Protein AF-A0A1M3CK56-F1 (afdb_monomer_lite)

Str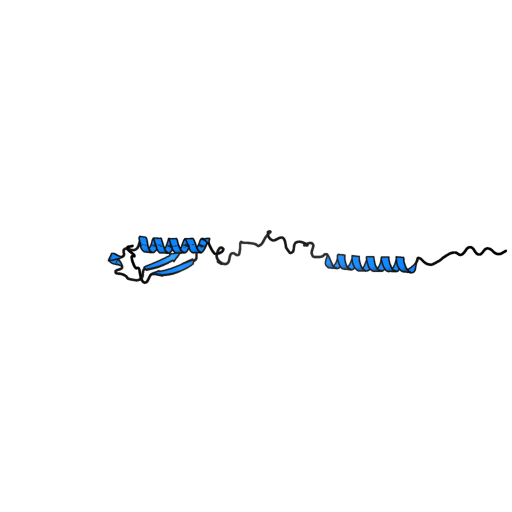ucture (mmCIF, N/CA/C/O backbone):
data_AF-A0A1M3CK56-F1
#
_entry.id   AF-A0A1M3CK56-F1
#
loop_
_atom_site.group_PDB
_atom_site.id
_atom_site.type_symbol
_atom_site.label_atom_id
_atom_site.label_alt_id
_atom_site.label_comp_id
_atom_site.label_asym_id
_atom_site.label_entity_id
_atom_site.label_seq_id
_atom_site.pdbx_PDB_ins_code
_atom_site.Cartn_x
_atom_site.Cartn_y
_atom_site.Cartn_z
_atom_site.occupancy
_atom_site.B_iso_or_equiv
_atom_site.auth_seq_id
_atom_site.auth_comp_id
_atom_site.auth_asym_id
_atom_site.auth_atom_id
_atom_site.pdbx_PDB_model_num
ATOM 1 N N . MET A 1 1 ? 94.598 -7.449 -53.422 1.00 44.00 1 MET A N 1
ATOM 2 C CA . MET A 1 1 ? 93.684 -6.911 -52.393 1.00 44.00 1 MET A CA 1
ATOM 3 C C . MET A 1 1 ? 92.294 -6.879 -53.009 1.00 44.00 1 MET A C 1
ATOM 5 O O . MET A 1 1 ? 92.120 -6.200 -54.009 1.00 44.00 1 MET A O 1
ATOM 9 N N . LYS A 1 2 ? 91.368 -7.723 -52.543 1.00 45.56 2 LYS A N 1
ATOM 10 C CA . LYS A 1 2 ? 89.986 -7.785 -53.042 1.00 45.56 2 LYS A CA 1
ATOM 11 C C . LYS A 1 2 ? 89.077 -7.343 -51.905 1.00 45.56 2 LYS A C 1
ATOM 13 O O . LYS A 1 2 ? 88.947 -8.072 -50.928 1.00 45.56 2 LYS A O 1
ATOM 18 N N . ASP A 1 3 ? 88.510 -6.153 -52.043 1.00 52.59 3 ASP A N 1
ATOM 19 C CA . ASP A 1 3 ? 87.500 -5.631 -51.133 1.00 52.59 3 ASP A CA 1
ATOM 20 C C . ASP A 1 3 ? 86.135 -6.188 -51.544 1.00 52.59 3 ASP A C 1
ATOM 22 O O . ASP A 1 3 ? 85.638 -5.930 -52.641 1.00 52.59 3 ASP A O 1
ATOM 26 N N . ILE A 1 4 ? 85.558 -7.015 -50.677 1.00 55.12 4 ILE A N 1
ATOM 27 C CA . ILE A 1 4 ? 84.178 -7.487 -50.777 1.00 55.12 4 ILE A CA 1
ATOM 28 C C . ILE A 1 4 ? 83.376 -6.623 -49.806 1.00 55.12 4 ILE A C 1
ATOM 30 O O . ILE A 1 4 ? 83.212 -6.963 -48.634 1.00 55.12 4 ILE A O 1
ATOM 34 N N . ALA A 1 5 ? 82.872 -5.490 -50.292 1.00 58.09 5 ALA A N 1
ATOM 35 C CA . ALA A 1 5 ? 81.854 -4.735 -49.576 1.00 58.09 5 ALA A CA 1
ATOM 36 C C . ALA A 1 5 ? 80.521 -5.492 -49.695 1.00 58.09 5 ALA A C 1
ATOM 38 O O . ALA A 1 5 ? 79.894 -5.582 -50.749 1.00 58.09 5 ALA A O 1
ATOM 39 N N . LYS A 1 6 ? 80.142 -6.119 -48.585 1.00 56.38 6 LYS A N 1
ATOM 40 C CA . LYS A 1 6 ? 79.005 -7.022 -48.421 1.00 56.38 6 LYS A CA 1
ATOM 41 C C . LYS A 1 6 ? 77.671 -6.274 -48.525 1.00 56.38 6 LYS A C 1
ATOM 43 O O . LYS A 1 6 ? 77.319 -5.522 -47.621 1.00 56.38 6 LYS A O 1
ATOM 48 N N . THR A 1 7 ? 76.871 -6.536 -49.557 1.00 59.19 7 THR A N 1
ATOM 49 C CA . THR A 1 7 ? 75.443 -6.176 -49.541 1.00 59.19 7 THR A CA 1
ATOM 50 C C . THR A 1 7 ? 74.712 -7.118 -48.582 1.00 59.19 7 THR A C 1
ATOM 52 O O . THR A 1 7 ? 74.635 -8.317 -48.846 1.00 59.19 7 THR A O 1
ATOM 55 N N . ARG A 1 8 ? 74.210 -6.609 -47.449 1.00 59.91 8 ARG A N 1
ATOM 56 C CA . ARG A 1 8 ? 73.349 -7.356 -46.508 1.00 59.91 8 ARG A CA 1
ATOM 57 C C . ARG A 1 8 ? 71.921 -7.460 -47.065 1.00 59.91 8 ARG A C 1
ATOM 59 O O . ARG A 1 8 ? 71.305 -6.410 -47.241 1.00 59.91 8 ARG A O 1
ATOM 66 N N . PRO A 1 9 ? 71.346 -8.661 -47.258 1.00 58.12 9 PRO A N 1
ATOM 67 C CA . PRO A 1 9 ? 69.949 -8.805 -47.643 1.00 58.12 9 PRO A CA 1
ATOM 68 C C . PRO A 1 9 ? 69.114 -9.416 -46.505 1.00 58.12 9 PRO A C 1
ATOM 70 O O . PRO A 1 9 ? 68.522 -10.463 -46.689 1.00 58.12 9 PRO A O 1
ATOM 73 N N . GLU A 1 10 ? 69.037 -8.795 -45.323 1.00 59.75 10 GLU A N 1
ATOM 74 C CA . GLU A 1 10 ? 68.383 -9.439 -44.162 1.00 59.75 10 GLU A CA 1
ATOM 75 C C . GLU A 1 10 ? 67.437 -8.491 -43.401 1.00 59.75 10 GLU A C 1
ATOM 77 O O . GLU A 1 10 ? 67.574 -8.283 -42.201 1.00 59.75 10 GLU A O 1
ATOM 82 N N . THR A 1 11 ? 66.477 -7.866 -44.085 1.00 55.56 11 THR A N 1
ATOM 83 C CA . THR A 1 11 ? 65.394 -7.091 -43.422 1.00 55.56 11 THR A CA 1
ATOM 84 C C . THR A 1 11 ? 64.016 -7.280 -44.060 1.00 55.56 11 THR A C 1
ATOM 86 O O . THR A 1 11 ? 63.065 -6.578 -43.734 1.00 55.56 11 THR A O 1
ATOM 89 N N . LYS A 1 12 ? 63.871 -8.236 -44.981 1.00 56.72 12 LYS A N 1
ATOM 90 C CA . LYS A 1 12 ? 62.635 -8.420 -45.757 1.00 56.72 12 LYS A CA 1
ATOM 91 C C . LYS A 1 12 ? 61.579 -9.381 -45.167 1.00 56.72 12 LYS A C 1
ATOM 93 O O . LYS A 1 12 ? 60.404 -9.172 -45.481 1.00 56.72 12 LYS A O 1
ATOM 98 N N . PRO A 1 13 ? 61.894 -10.397 -44.329 1.00 58.25 13 PRO A N 1
ATOM 99 C CA . PRO A 1 13 ? 60.868 -11.361 -43.916 1.00 58.25 13 PRO A CA 1
ATOM 100 C C . PRO A 1 13 ? 60.042 -10.907 -42.703 1.00 58.25 13 PRO A C 1
ATOM 102 O O . PRO A 1 13 ? 58.910 -11.348 -42.532 1.00 58.25 13 PRO A O 1
ATOM 105 N N . ASN A 1 14 ? 60.575 -10.030 -41.850 1.00 60.09 14 ASN A N 1
ATOM 106 C CA . ASN A 1 14 ? 59.873 -9.533 -40.664 1.00 60.09 14 ASN A CA 1
ATOM 107 C C . ASN A 1 14 ? 58.878 -8.417 -41.007 1.00 60.09 14 ASN A C 1
ATOM 109 O O . ASN A 1 14 ? 57.782 -8.407 -40.462 1.00 60.09 14 ASN A O 1
ATOM 113 N N . TRP A 1 15 ? 59.206 -7.528 -41.947 1.00 63.16 15 TRP A N 1
ATOM 114 C CA . TRP A 1 15 ? 58.303 -6.445 -42.349 1.00 63.16 15 TRP A CA 1
ATOM 115 C C . TRP A 1 15 ? 57.045 -6.959 -43.056 1.00 63.16 15 TRP A C 1
ATOM 117 O O . TRP A 1 15 ? 55.939 -6.531 -42.742 1.00 63.16 15 TRP A O 1
ATOM 127 N N . THR A 1 16 ? 57.204 -7.938 -43.948 1.00 66.94 16 THR A N 1
ATOM 128 C CA . THR A 1 16 ? 56.091 -8.585 -44.661 1.00 66.94 16 THR A CA 1
ATOM 129 C C . THR A 1 16 ? 55.198 -9.397 -43.721 1.00 66.94 16 THR A C 1
ATOM 131 O O . THR A 1 16 ? 53.976 -9.331 -43.834 1.00 66.94 16 THR A O 1
ATOM 134 N N . ARG A 1 17 ? 55.781 -10.094 -42.736 1.00 68.94 17 ARG A N 1
ATOM 135 C CA . ARG A 1 17 ? 55.029 -10.783 -41.673 1.00 68.94 17 ARG A CA 1
ATOM 136 C C . ARG A 1 17 ? 54.276 -9.815 -40.762 1.00 68.94 17 ARG A C 1
ATOM 138 O O . ARG A 1 17 ? 53.114 -10.064 -40.460 1.00 68.94 17 ARG A O 1
ATOM 145 N N . SER A 1 18 ? 54.895 -8.704 -40.368 1.00 70.62 18 SER A N 1
ATOM 146 C CA . SER A 1 18 ? 54.231 -7.673 -39.563 1.00 70.62 18 SER A CA 1
ATOM 147 C C . SER A 1 18 ? 53.077 -7.014 -40.320 1.00 70.62 18 SER A C 1
ATOM 149 O O . SER A 1 18 ? 52.008 -6.829 -39.748 1.00 70.62 18 SER A O 1
ATOM 151 N N . LEU A 1 19 ? 53.249 -6.723 -41.613 1.00 75.50 19 LEU A N 1
ATOM 152 C CA . LEU A 1 19 ? 52.177 -6.198 -42.467 1.00 75.50 19 LEU A CA 1
ATOM 153 C C . LEU A 1 19 ? 51.012 -7.185 -42.605 1.00 75.50 19 LEU A C 1
ATOM 155 O O . LEU A 1 19 ? 49.857 -6.777 -42.514 1.00 75.50 19 LEU A O 1
ATOM 159 N N . ALA A 1 20 ? 51.303 -8.478 -42.762 1.00 76.06 20 ALA A N 1
ATOM 160 C CA . ALA A 1 20 ? 50.276 -9.514 -42.821 1.00 76.06 20 ALA A CA 1
ATOM 161 C C . ALA A 1 20 ? 49.496 -9.631 -41.499 1.00 76.06 20 ALA A C 1
ATOM 163 O O . ALA A 1 20 ? 48.270 -9.710 -41.518 1.00 76.06 20 ALA A O 1
ATOM 164 N N . LEU A 1 21 ? 50.181 -9.578 -40.351 1.00 78.75 21 LEU A N 1
ATOM 165 C CA . LEU A 1 21 ? 49.529 -9.600 -39.037 1.00 78.75 21 LEU A CA 1
ATOM 166 C C . LEU A 1 21 ? 48.642 -8.369 -38.816 1.00 78.75 21 LEU A C 1
ATOM 168 O O . LEU A 1 21 ? 47.510 -8.510 -38.361 1.00 78.75 21 LEU A O 1
ATOM 172 N N . VAL A 1 22 ? 49.112 -7.175 -39.189 1.00 79.75 22 VAL A N 1
ATOM 173 C CA . VAL A 1 22 ? 48.311 -5.941 -39.106 1.00 79.75 22 VAL A CA 1
ATOM 174 C C . VAL A 1 22 ? 47.079 -6.023 -40.010 1.00 79.75 22 VAL A C 1
ATOM 176 O O . VAL A 1 22 ? 45.991 -5.6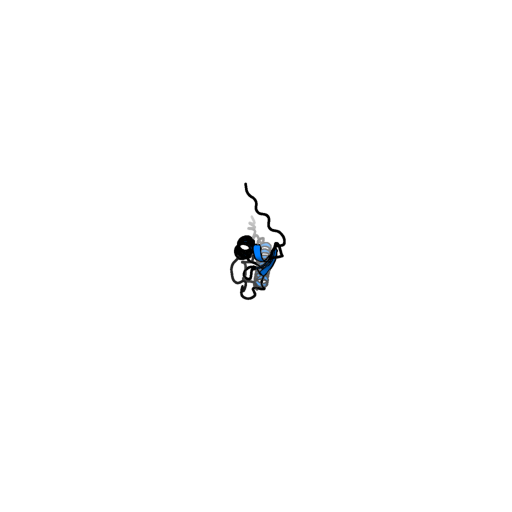41 -39.586 1.00 79.75 22 VAL A O 1
ATOM 179 N N . ALA A 1 23 ? 47.214 -6.569 -41.221 1.00 77.75 23 ALA A N 1
ATOM 180 C CA . ALA A 1 23 ? 46.092 -6.747 -42.139 1.00 77.75 23 ALA A CA 1
ATOM 181 C C . ALA A 1 23 ? 45.028 -7.716 -41.589 1.00 77.75 23 ALA A C 1
ATOM 183 O O . ALA A 1 23 ? 43.835 -7.425 -41.686 1.00 77.75 23 ALA A O 1
ATOM 184 N N . VAL A 1 24 ? 45.441 -8.827 -40.966 1.00 80.62 24 VAL A N 1
ATOM 185 C CA . VAL A 1 24 ? 44.532 -9.795 -40.319 1.00 80.62 24 VAL A CA 1
ATOM 186 C C . VAL A 1 24 ? 43.827 -9.178 -39.107 1.00 80.62 24 VAL A C 1
ATOM 188 O O . VAL A 1 24 ? 42.618 -9.328 -38.949 1.00 80.62 24 VAL A O 1
ATOM 191 N N . MET A 1 25 ? 44.552 -8.424 -38.277 1.00 75.25 25 MET A N 1
ATOM 192 C CA . MET A 1 25 ? 43.965 -7.748 -37.115 1.00 75.25 25 MET A CA 1
ATOM 193 C C . MET A 1 25 ? 42.959 -6.668 -37.537 1.00 75.25 25 MET A C 1
ATOM 195 O O . MET A 1 25 ? 41.867 -6.604 -36.980 1.00 75.25 25 MET A O 1
ATOM 199 N N . MET A 1 26 ? 43.271 -5.867 -38.564 1.00 69.44 26 MET A N 1
ATOM 200 C CA . MET A 1 26 ? 42.335 -4.862 -39.088 1.00 69.44 26 MET A CA 1
ATOM 201 C C . MET A 1 26 ? 41.086 -5.483 -39.711 1.00 69.44 26 MET A C 1
ATOM 203 O O . MET A 1 26 ? 39.990 -4.962 -39.520 1.00 69.44 26 MET A O 1
ATOM 207 N N . SER A 1 27 ? 41.216 -6.606 -40.419 1.00 66.06 27 SER A N 1
ATOM 208 C CA . SER A 1 27 ? 40.043 -7.308 -40.952 1.00 66.06 27 SER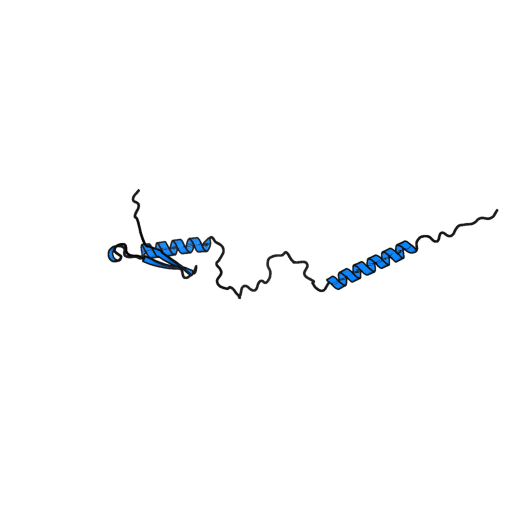 A CA 1
ATOM 209 C C . SER A 1 27 ? 39.175 -7.901 -39.834 1.00 66.06 27 SER A C 1
ATOM 211 O O . SER A 1 27 ? 37.953 -7.804 -39.916 1.00 66.06 27 SER A O 1
ATOM 213 N N . GLY A 1 28 ? 39.774 -8.389 -38.741 1.00 65.00 28 GLY A N 1
ATOM 214 C CA . GLY A 1 28 ? 39.044 -8.787 -37.530 1.00 65.00 28 GLY A CA 1
ATOM 215 C C . GLY A 1 28 ? 38.258 -7.639 -36.877 1.00 65.00 28 GLY A C 1
ATOM 216 O O . GLY A 1 28 ? 37.101 -7.825 -36.503 1.00 65.00 28 GLY A O 1
ATOM 217 N N . VAL A 1 29 ? 38.838 -6.435 -36.804 1.00 64.50 29 VAL A N 1
ATOM 218 C CA . VAL A 1 29 ? 38.153 -5.249 -36.252 1.00 64.50 29 VAL A CA 1
ATOM 219 C C . VAL A 1 29 ? 36.973 -4.827 -37.131 1.00 64.50 29 VAL A C 1
ATOM 221 O O . VAL A 1 29 ? 35.895 -4.563 -36.602 1.00 64.50 29 VAL A O 1
ATOM 224 N N . VAL A 1 30 ? 37.136 -4.828 -38.460 1.00 62.56 30 VAL A N 1
ATOM 225 C CA . VAL A 1 30 ? 36.079 -4.435 -39.413 1.00 62.56 30 VAL A CA 1
ATOM 226 C C . VAL A 1 30 ? 34.914 -5.435 -39.424 1.00 62.56 30 VAL A C 1
ATOM 228 O O . VAL A 1 30 ? 33.763 -5.016 -39.501 1.00 62.56 30 VAL A O 1
ATOM 231 N N . LEU A 1 31 ? 35.180 -6.737 -39.263 1.00 59.03 31 LEU A N 1
ATOM 232 C CA . LEU A 1 31 ? 34.135 -7.764 -39.121 1.00 59.03 31 LEU A CA 1
ATOM 233 C C . LEU A 1 31 ? 33.419 -7.714 -37.756 1.00 59.03 31 LEU A C 1
ATOM 235 O O . LEU A 1 31 ? 32.256 -8.099 -37.676 1.00 59.03 31 LEU A O 1
ATOM 239 N N . SER A 1 32 ? 34.061 -7.200 -36.698 1.00 57.88 32 SER A N 1
ATOM 240 C CA . SER A 1 32 ? 33.402 -6.943 -35.401 1.00 57.88 32 SER A CA 1
ATOM 241 C C . SER A 1 32 ? 32.665 -5.591 -35.338 1.00 57.88 32 SER A C 1
ATOM 243 O O . SER A 1 32 ? 32.026 -5.268 -34.340 1.00 57.88 32 SER A O 1
ATOM 245 N N . GLY A 1 33 ? 32.728 -4.799 -36.415 1.00 53.97 33 GLY A N 1
ATOM 246 C CA . GLY A 1 33 ? 32.266 -3.411 -36.473 1.00 53.97 33 GLY A CA 1
ATOM 247 C C . GLY A 1 33 ? 30.765 -3.188 -36.687 1.00 53.97 33 GLY A C 1
ATOM 248 O O . GLY A 1 33 ? 30.347 -2.038 -36.771 1.00 53.97 33 GLY A O 1
ATOM 249 N N . CYS A 1 34 ? 29.925 -4.227 -36.754 1.00 58.00 34 CYS A N 1
ATOM 250 C CA . CYS A 1 34 ? 28.470 -4.045 -36.896 1.00 58.00 34 CYS A CA 1
ATOM 251 C C . CYS A 1 34 ? 27.744 -3.691 -35.586 1.00 58.00 34 CYS A C 1
ATOM 253 O O . CYS A 1 34 ? 26.521 -3.580 -35.584 1.00 58.00 34 CYS A O 1
ATOM 255 N N . MET A 1 35 ? 28.471 -3.470 -34.487 1.00 56.97 35 MET A N 1
ATOM 256 C CA . MET A 1 35 ? 27.928 -2.852 -33.277 1.00 56.97 35 MET A CA 1
ATOM 257 C C . MET A 1 35 ? 28.778 -1.636 -32.898 1.00 56.97 35 MET A C 1
ATOM 259 O O . MET A 1 35 ? 29.627 -1.691 -32.013 1.00 56.97 35 MET A O 1
ATOM 263 N N . SER A 1 36 ? 28.551 -0.506 -33.575 1.00 54.09 36 SER A N 1
ATOM 264 C CA .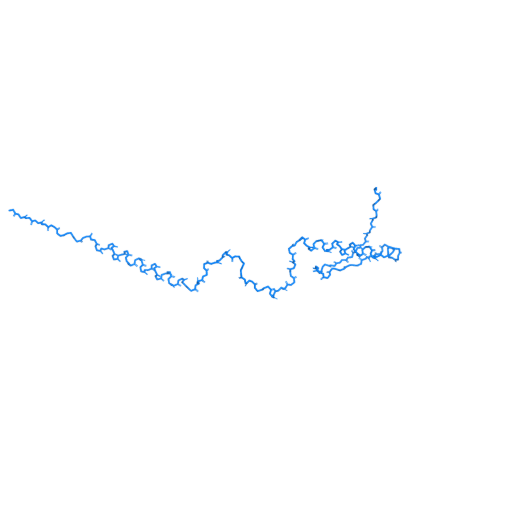 SER A 1 36 ? 28.864 0.805 -32.998 1.00 54.09 36 SER A CA 1
ATOM 265 C C . SER A 1 36 ? 27.969 1.004 -31.775 1.00 54.09 36 SER A C 1
ATOM 267 O O . SER A 1 36 ? 26.845 1.479 -31.873 1.00 54.09 36 SER A O 1
ATOM 269 N N . GLY A 1 37 ? 28.470 0.547 -30.634 1.00 53.75 37 GLY A N 1
ATOM 270 C CA . GLY A 1 37 ? 27.787 0.558 -29.350 1.00 53.75 37 GLY A CA 1
ATOM 271 C C . GLY A 1 37 ? 28.756 0.159 -28.247 1.00 53.75 37 GLY A C 1
ATOM 272 O O . GLY A 1 37 ? 28.471 -0.739 -27.462 1.00 53.75 37 GLY A O 1
ATOM 273 N N . LEU A 1 38 ? 29.928 0.802 -28.199 1.00 53.53 38 LEU A N 1
ATOM 274 C CA . LEU A 1 38 ? 30.778 0.796 -27.007 1.00 53.53 38 LEU A CA 1
ATOM 275 C C . LEU A 1 38 ? 30.125 1.695 -25.945 1.00 53.53 38 LEU A C 1
ATOM 277 O O . LEU A 1 38 ? 30.662 2.730 -25.573 1.00 53.53 38 LEU A O 1
ATOM 281 N N . ASP A 1 39 ? 28.924 1.314 -25.523 1.00 56.38 39 ASP A N 1
ATOM 282 C CA . ASP A 1 39 ? 28.217 1.917 -24.402 1.00 56.38 39 ASP A CA 1
ATOM 283 C C . ASP A 1 39 ? 27.357 0.874 -23.676 1.00 56.38 39 ASP A C 1
ATOM 285 O O . ASP A 1 39 ? 26.193 1.076 -23.349 1.00 56.38 39 ASP A O 1
ATOM 289 N N . LEU A 1 40 ? 27.935 -0.307 -23.444 1.00 56.69 40 LEU A N 1
ATOM 290 C CA . LEU A 1 40 ? 27.258 -1.405 -22.745 1.00 56.69 40 LEU A CA 1
ATOM 291 C C . LEU A 1 40 ? 27.154 -1.194 -21.223 1.00 56.69 40 LEU A C 1
ATOM 293 O O . LEU A 1 40 ? 26.686 -2.092 -20.529 1.00 56.69 40 LEU A O 1
ATOM 297 N N . PHE A 1 41 ? 27.567 -0.031 -20.700 1.00 56.03 41 PHE A N 1
ATOM 298 C CA . PHE A 1 41 ? 27.444 0.292 -19.275 1.00 56.03 41 PHE A CA 1
ATOM 299 C C . PHE A 1 41 ? 27.070 1.747 -18.941 1.00 56.03 41 PHE A C 1
ATOM 301 O O . PHE A 1 41 ? 26.864 2.017 -17.753 1.00 56.03 41 PHE A O 1
ATOM 308 N N . SER A 1 42 ? 26.859 2.665 -19.898 1.00 49.66 42 SER A N 1
ATOM 309 C CA . SER A 1 42 ? 26.077 3.876 -19.584 1.00 49.66 42 SER A CA 1
ATOM 310 C C . SER A 1 42 ? 24.596 3.533 -19.644 1.00 49.66 42 SER A C 1
ATOM 312 O O . SER A 1 42 ? 23.849 3.819 -20.574 1.00 49.66 42 SER A O 1
ATOM 314 N N . SER A 1 43 ? 24.181 2.851 -18.585 1.00 56.44 43 SER A N 1
ATOM 315 C CA . SER A 1 43 ? 23.032 3.254 -17.787 1.00 56.44 43 SER A CA 1
ATOM 316 C C . SER A 1 43 ? 22.501 4.635 -18.203 1.00 56.44 43 SER A C 1
ATOM 318 O O . SER A 1 43 ? 23.227 5.614 -18.058 1.00 56.44 43 SER A O 1
ATOM 320 N N . ASP A 1 44 ? 21.241 4.697 -18.646 1.00 58.50 44 ASP A N 1
ATOM 321 C CA . ASP A 1 44 ? 20.433 5.927 -18.776 1.00 58.50 44 ASP A CA 1
ATOM 322 C C . ASP A 1 44 ? 20.147 6.502 -20.178 1.00 58.50 44 ASP A C 1
ATOM 324 O O . ASP A 1 44 ? 20.041 7.712 -20.340 1.00 58.50 44 ASP A O 1
ATOM 328 N N . SER A 1 45 ? 19.861 5.694 -21.205 1.00 61.09 45 SER A N 1
ATOM 329 C CA . SER A 1 45 ? 18.985 6.233 -22.260 1.00 61.09 45 SER A CA 1
ATOM 330 C C . SER A 1 45 ? 18.130 5.183 -22.958 1.00 61.09 45 SER A C 1
ATOM 332 O O . SER A 1 45 ? 18.609 4.261 -23.602 1.00 61.09 45 SER A O 1
ATOM 334 N N . ASN A 1 46 ? 16.817 5.387 -22.862 1.00 59.53 46 ASN A N 1
ATOM 335 C CA . ASN A 1 46 ? 15.797 4.747 -23.691 1.00 59.53 46 ASN A CA 1
ATOM 336 C C . ASN A 1 46 ? 15.424 3.287 -23.374 1.00 59.53 46 ASN A C 1
ATOM 338 O O . ASN A 1 46 ? 15.166 2.481 -24.262 1.00 59.53 46 ASN A O 1
ATOM 342 N N . VAL A 1 47 ? 15.270 2.963 -22.087 1.00 61.75 47 VAL A N 1
ATOM 343 C CA . VAL A 1 47 ? 14.257 1.960 -21.731 1.00 61.75 47 VAL A CA 1
ATOM 344 C C . VAL A 1 47 ? 12.898 2.628 -21.924 1.00 61.75 47 VAL A C 1
ATOM 346 O O . VAL A 1 47 ? 12.592 3.607 -21.238 1.00 61.75 47 VAL A O 1
ATOM 349 N N . ASP A 1 48 ? 12.110 2.130 -22.872 1.00 51.34 48 ASP A N 1
ATOM 350 C CA . ASP A 1 48 ? 10.752 2.593 -23.133 1.00 51.34 48 ASP A CA 1
ATOM 351 C C . ASP A 1 48 ? 9.883 2.311 -21.891 1.00 51.34 48 ASP A C 1
ATOM 353 O O . ASP A 1 48 ? 9.435 1.194 -21.634 1.00 51.34 48 ASP A O 1
ATOM 357 N N . LYS A 1 49 ? 9.705 3.330 -21.041 1.00 58.69 49 LYS A N 1
ATOM 358 C CA . LYS A 1 49 ? 8.951 3.249 -19.771 1.00 58.69 49 LYS A CA 1
ATOM 359 C C . LYS A 1 49 ? 7.434 3.167 -19.994 1.00 58.69 49 LYS A C 1
ATOM 361 O O . LYS A 1 49 ? 6.671 3.239 -19.031 1.00 58.69 49 LYS A O 1
ATOM 366 N N . THR A 1 50 ? 6.985 3.069 -21.243 1.00 58.06 50 THR A N 1
ATOM 367 C CA . THR A 1 50 ? 5.569 3.026 -21.622 1.00 58.06 50 THR A CA 1
ATOM 368 C C . THR A 1 50 ? 4.936 1.658 -21.371 1.00 58.06 50 THR A C 1
ATOM 370 O O . THR A 1 50 ? 3.738 1.593 -21.103 1.00 58.06 50 THR A O 1
ATOM 373 N N . VAL A 1 51 ? 5.729 0.582 -21.302 1.00 56.12 51 VAL A N 1
ATOM 374 C CA . VAL A 1 51 ? 5.284 -0.719 -20.774 1.00 56.12 51 VAL A CA 1
ATOM 375 C C . VAL A 1 51 ? 5.640 -0.805 -19.291 1.00 56.12 51 VAL A C 1
ATOM 377 O O . VAL A 1 51 ? 6.461 -1.599 -18.840 1.00 56.12 51 VAL A O 1
ATOM 380 N N . ARG A 1 52 ? 4.999 0.055 -18.498 1.00 48.78 52 ARG A N 1
ATOM 381 C CA . ARG A 1 52 ? 4.857 -0.161 -17.058 1.00 48.78 52 ARG A CA 1
ATOM 382 C C . ARG A 1 52 ? 3.748 -1.184 -16.847 1.00 48.78 52 ARG A C 1
ATOM 384 O O . ARG A 1 52 ? 2.604 -0.831 -16.580 1.00 48.78 52 ARG A O 1
ATOM 391 N N . THR A 1 53 ? 4.081 -2.467 -16.937 1.00 62.00 53 THR A N 1
ATOM 392 C CA . THR A 1 53 ? 3.332 -3.469 -16.173 1.00 62.00 53 THR A CA 1
ATOM 393 C C . THR A 1 53 ? 3.525 -3.113 -14.708 1.00 62.00 53 THR A C 1
ATOM 395 O O . THR A 1 53 ? 4.627 -3.281 -14.215 1.00 62.00 53 THR A O 1
ATOM 398 N N . SER A 1 54 ? 2.515 -2.501 -14.088 1.00 53.44 54 SER A N 1
ATOM 399 C CA . SER A 1 54 ? 2.211 -2.356 -12.650 1.00 53.44 54 SER A CA 1
ATOM 400 C C . SER A 1 54 ? 3.159 -2.983 -11.597 1.00 53.44 54 SER A C 1
ATOM 402 O O . SER A 1 54 ? 2.702 -3.669 -10.687 1.00 53.44 54 SER A O 1
ATOM 404 N N . THR A 1 55 ? 4.468 -2.751 -11.663 1.00 57.25 55 THR A N 1
ATOM 405 C CA . THR A 1 55 ? 5.448 -3.245 -10.691 1.00 57.25 55 THR A CA 1
ATOM 406 C C . THR A 1 55 ? 6.104 -2.049 -10.017 1.00 57.25 55 THR A C 1
ATOM 408 O O . THR A 1 55 ? 7.131 -1.551 -10.470 1.00 57.25 55 THR A O 1
ATOM 411 N N . VAL A 1 56 ? 5.388 -1.572 -8.995 1.00 54.81 56 VAL A N 1
ATOM 412 C CA . VAL A 1 56 ? 5.816 -0.950 -7.727 1.00 54.81 56 VAL A CA 1
ATOM 413 C C . VAL A 1 56 ? 7.066 -0.054 -7.719 1.00 54.81 56 VAL A C 1
ATOM 415 O O . VAL A 1 56 ? 8.173 -0.433 -8.100 1.00 54.81 56 VAL A O 1
ATOM 418 N N . SER A 1 57 ? 6.891 1.163 -7.203 1.00 55.03 57 SER A N 1
ATOM 419 C CA . SER A 1 57 ? 7.937 2.175 -7.074 1.00 55.03 57 SER A CA 1
ATOM 420 C C . SER A 1 57 ? 8.764 1.941 -5.808 1.00 55.03 57 SER A C 1
ATOM 422 O O . SER A 1 57 ? 8.355 2.323 -4.722 1.00 55.03 57 SER A O 1
ATOM 424 N N . ASN A 1 58 ? 9.965 1.379 -5.963 1.00 52.91 58 ASN A N 1
ATOM 425 C CA . ASN A 1 58 ? 11.099 1.425 -5.026 1.00 52.91 58 ASN A CA 1
ATOM 426 C C . ASN A 1 58 ? 10.769 1.755 -3.541 1.00 52.91 58 ASN A C 1
ATOM 428 O O . ASN A 1 58 ? 11.086 2.835 -3.041 1.00 52.91 58 ASN A O 1
ATOM 432 N N . GLY A 1 59 ? 10.151 0.795 -2.845 1.00 56.12 59 GLY A N 1
ATOM 433 C CA . GLY A 1 59 ? 10.357 0.421 -1.434 1.00 56.12 59 GLY A CA 1
ATOM 434 C C . GLY A 1 59 ? 9.935 1.372 -0.303 1.00 56.12 59 GLY A C 1
ATOM 435 O O . GLY A 1 59 ? 9.383 0.903 0.690 1.00 56.12 59 GLY A O 1
ATOM 436 N N . ASN A 1 60 ? 10.179 2.680 -0.407 1.00 56.53 60 ASN A N 1
ATOM 437 C CA . ASN A 1 60 ? 10.035 3.600 0.733 1.00 56.53 60 ASN A CA 1
ATOM 438 C C . ASN A 1 60 ? 8.841 4.553 0.617 1.00 56.53 60 ASN A C 1
ATOM 440 O O . ASN A 1 60 ? 8.284 4.941 1.641 1.00 56.53 60 ASN A O 1
ATOM 444 N N . ALA A 1 61 ? 8.421 4.910 -0.599 1.00 58.84 61 ALA A N 1
ATOM 445 C CA . ALA A 1 61 ? 7.218 5.719 -0.797 1.00 58.84 61 ALA A CA 1
ATOM 446 C C . ALA A 1 61 ? 5.949 4.891 -0.529 1.00 58.84 61 ALA A C 1
ATOM 448 O O . ALA A 1 61 ? 5.080 5.328 0.220 1.00 58.84 61 ALA A O 1
ATOM 449 N N . ASP A 1 62 ? 5.898 3.658 -1.042 1.00 58.47 62 ASP A N 1
ATOM 450 C CA . ASP A 1 62 ? 4.732 2.773 -0.923 1.00 58.47 62 ASP A CA 1
ATOM 451 C C . ASP A 1 62 ? 4.404 2.444 0.546 1.00 58.47 62 ASP A C 1
ATOM 453 O O . ASP A 1 62 ? 3.245 2.518 0.961 1.00 58.47 62 ASP A O 1
ATOM 457 N N . ARG A 1 63 ? 5.432 2.2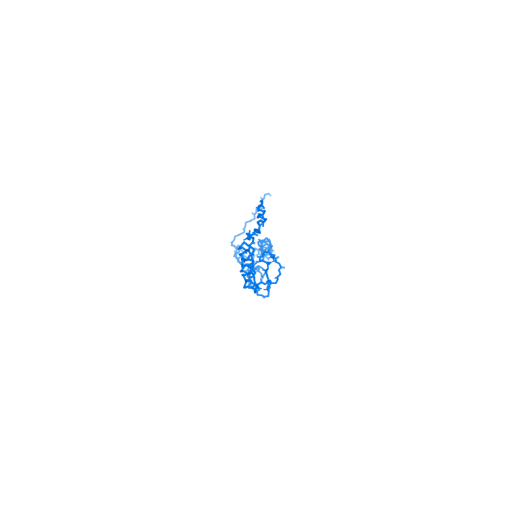11 1.379 1.00 59.25 63 ARG A N 1
ATOM 458 C CA . ARG A 1 63 ? 5.267 1.920 2.816 1.00 59.25 63 ARG A CA 1
ATOM 459 C C . ARG A 1 63 ? 4.631 3.074 3.592 1.00 59.25 63 ARG A C 1
ATOM 461 O O . ARG A 1 63 ? 3.831 2.834 4.492 1.00 59.25 63 ARG A O 1
ATOM 468 N N . LEU A 1 64 ? 4.974 4.313 3.234 1.00 64.50 64 LEU A N 1
ATOM 469 C CA . LEU A 1 64 ? 4.389 5.507 3.844 1.00 64.50 64 LEU A CA 1
ATOM 470 C C . LEU A 1 64 ? 2.930 5.692 3.403 1.00 64.50 64 LEU A C 1
ATOM 472 O O . LEU A 1 64 ? 2.105 6.124 4.204 1.00 64.50 64 LEU A O 1
ATOM 476 N N . THR A 1 65 ? 2.584 5.325 2.163 1.00 77.19 65 THR A N 1
ATOM 477 C CA . THR A 1 65 ? 1.197 5.445 1.681 1.00 77.19 65 THR A CA 1
ATOM 478 C C . THR A 1 65 ? 0.240 4.443 2.330 1.00 77.19 65 THR A C 1
ATOM 480 O O . THR A 1 65 ? -0.900 4.799 2.640 1.00 77.19 65 THR A O 1
ATOM 483 N N . ASP A 1 66 ? 0.697 3.218 2.604 1.00 85.94 66 ASP A N 1
ATOM 484 C CA . ASP A 1 66 ? -0.140 2.188 3.229 1.00 85.94 66 ASP A CA 1
ATOM 485 C C . ASP A 1 66 ? -0.441 2.521 4.698 1.00 85.94 66 ASP A C 1
ATOM 487 O O . ASP A 1 66 ? -1.595 2.433 5.119 1.00 85.94 66 ASP A O 1
ATOM 491 N N . GLU A 1 67 ? 0.550 2.999 5.462 1.00 87.81 67 GLU A N 1
ATOM 492 C CA . GLU A 1 67 ? 0.343 3.443 6.851 1.00 87.81 67 GLU A CA 1
ATOM 493 C C . GLU A 1 67 ? -0.693 4.572 6.936 1.00 87.81 67 GLU A C 1
ATOM 495 O O . GLU A 1 67 ? -1.592 4.536 7.780 1.00 87.81 67 GLU A O 1
ATOM 500 N N . ILE A 1 68 ? -0.603 5.557 6.037 1.00 89.69 68 ILE A N 1
ATOM 501 C CA . ILE A 1 68 ? -1.557 6.670 5.974 1.00 89.69 68 ILE A CA 1
ATOM 502 C C . ILE A 1 68 ? -2.960 6.151 5.656 1.00 89.69 68 ILE A C 1
ATOM 504 O O . ILE A 1 68 ? -3.928 6.565 6.293 1.00 89.69 68 ILE A O 1
ATOM 508 N N . THR A 1 69 ? -3.082 5.222 4.706 1.00 90.38 69 THR A N 1
ATOM 509 C CA . THR A 1 69 ? -4.381 4.657 4.317 1.00 90.38 69 THR A CA 1
ATOM 510 C C . THR A 1 69 ? -5.022 3.888 5.472 1.00 90.38 69 THR A C 1
ATOM 512 O O . THR A 1 69 ? -6.203 4.085 5.759 1.00 90.38 69 THR A O 1
ATOM 515 N N . VAL A 1 70 ? -4.240 3.081 6.196 1.00 91.69 70 VAL A N 1
ATOM 516 C CA . VAL A 1 70 ? -4.700 2.375 7.401 1.00 91.69 70 VAL A CA 1
ATOM 517 C C . VAL A 1 70 ? -5.105 3.364 8.496 1.00 91.69 70 VAL A C 1
ATOM 519 O O . VAL A 1 70 ? -6.182 3.225 9.073 1.00 91.69 70 VAL A O 1
ATOM 522 N N . ARG A 1 71 ? -4.299 4.402 8.762 1.00 90.50 71 ARG A N 1
ATOM 523 C CA . ARG A 1 71 ? -4.615 5.427 9.773 1.00 90.50 71 ARG A CA 1
ATOM 524 C C . ARG A 1 71 ? -5.901 6.180 9.434 1.00 90.50 71 ARG A C 1
ATOM 526 O O . ARG A 1 71 ? -6.725 6.396 10.318 1.00 90.50 71 ARG A O 1
ATOM 533 N N . ASN A 1 72 ? -6.105 6.530 8.167 1.00 89.94 72 ASN A N 1
ATOM 534 C CA . ASN A 1 72 ? -7.325 7.188 7.702 1.00 89.94 72 ASN A CA 1
ATOM 535 C C . ASN A 1 72 ? -8.549 6.270 7.824 1.00 89.94 72 ASN A C 1
ATOM 537 O O . ASN A 1 72 ? -9.614 6.726 8.241 1.00 89.94 72 ASN A O 1
ATOM 541 N N . ALA A 1 73 ? -8.403 4.979 7.512 1.00 89.81 73 ALA A N 1
ATOM 542 C CA . ALA A 1 73 ? -9.468 3.996 7.695 1.00 89.81 73 ALA A CA 1
ATOM 543 C C . ALA A 1 73 ? -9.865 3.863 9.175 1.00 89.81 73 ALA A C 1
ATOM 545 O O . ALA A 1 73 ? -11.049 3.900 9.490 1.00 89.81 73 ALA A O 1
ATOM 546 N N . VAL A 1 74 ? -8.894 3.796 10.094 1.00 89.44 74 VAL A N 1
ATOM 547 C CA . VAL A 1 74 ? -9.165 3.750 11.544 1.00 89.44 74 VAL A CA 1
ATOM 548 C C . VAL A 1 74 ? -9.778 5.060 12.043 1.00 89.44 74 VAL A C 1
ATOM 550 O O . VAL A 1 74 ? -10.731 5.026 12.811 1.00 89.44 74 VAL A O 1
ATOM 553 N N . SER A 1 75 ? -9.275 6.213 11.593 1.00 88.38 75 SER A N 1
ATOM 554 C CA . SER A 1 75 ? -9.765 7.525 12.038 1.00 88.38 75 SER A CA 1
ATOM 555 C C . SER A 1 75 ? -11.165 7.867 11.522 1.00 88.38 75 SER A C 1
ATOM 557 O O . SER A 1 75 ? -11.850 8.676 12.143 1.00 88.38 75 SER A O 1
ATOM 559 N N . SER A 1 76 ? -11.571 7.322 10.375 1.00 85.19 76 SER A N 1
ATOM 560 C CA . SER A 1 76 ? -12.912 7.528 9.809 1.00 85.19 76 SER A CA 1
ATOM 561 C C . SER A 1 76 ? -13.915 6.471 10.260 1.00 85.19 76 SER A C 1
ATOM 563 O O . SER A 1 76 ? -15.123 6.692 10.166 1.00 85.19 76 SER A O 1
ATOM 565 N N . ALA A 1 77 ? -13.434 5.328 10.750 1.00 86.00 77 ALA A N 1
ATOM 566 C CA . ALA A 1 77 ? -14.292 4.286 11.265 1.00 86.00 77 ALA A CA 1
ATOM 567 C C . ALA A 1 77 ? -14.945 4.727 12.578 1.00 86.00 77 ALA A C 1
ATOM 569 O O . ALA A 1 77 ? -14.285 5.054 13.562 1.00 86.00 77 ALA A O 1
ATOM 570 N N . ASP A 1 78 ? -16.272 4.661 12.607 1.00 82.00 78 ASP A N 1
ATOM 571 C CA . ASP A 1 78 ? -17.024 4.765 13.847 1.00 82.00 78 ASP A CA 1
ATOM 572 C C . ASP A 1 78 ? -16.888 3.446 14.621 1.00 82.00 78 ASP A C 1
ATOM 574 O O . ASP A 1 78 ? -17.574 2.454 14.345 1.00 82.00 78 ASP A O 1
ATOM 578 N N . LEU A 1 79 ? -15.972 3.426 15.590 1.00 79.00 79 LEU A N 1
ATOM 579 C CA . LEU A 1 79 ? -15.691 2.252 16.420 1.00 79.00 79 LEU A CA 1
ATOM 580 C C . LEU A 1 79 ? -16.899 1.840 17.277 1.00 79.00 79 LEU A C 1
ATOM 582 O O . LEU A 1 79 ? -17.036 0.658 17.600 1.00 79.00 79 LEU A O 1
ATOM 586 N N . THR A 1 80 ? -17.806 2.775 17.592 1.00 78.50 80 THR A N 1
ATOM 587 C CA . THR A 1 80 ? -19.008 2.500 18.396 1.00 78.50 80 THR A CA 1
ATOM 588 C C . THR A 1 80 ? -20.041 1.714 17.598 1.00 78.50 80 THR A C 1
ATOM 590 O O . THR A 1 80 ? -20.611 0.745 18.096 1.00 78.50 80 THR A O 1
ATOM 593 N 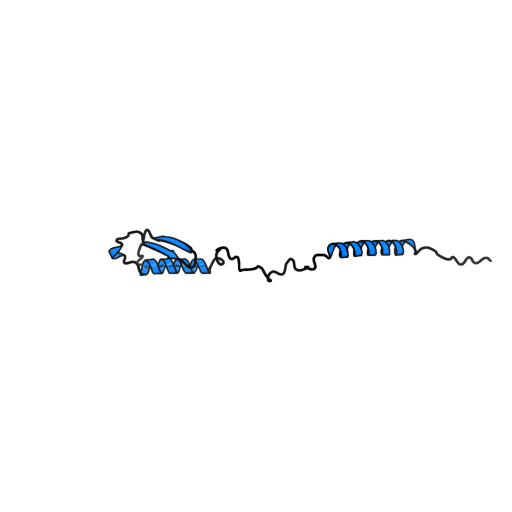N . ARG A 1 81 ? -20.215 2.068 16.320 1.00 71.56 81 ARG A N 1
ATOM 594 C CA . ARG A 1 81 ? -21.094 1.356 15.386 1.00 71.56 81 ARG A CA 1
ATOM 595 C C . ARG A 1 81 ? -20.485 0.052 14.886 1.00 71.56 81 ARG A C 1
ATOM 597 O O . ARG A 1 81 ? -21.211 -0.899 14.608 1.00 71.56 81 ARG A O 1
ATOM 604 N N . THR A 1 82 ? -19.162 0.014 14.765 1.00 68.75 82 THR A N 1
ATOM 605 C CA . THR A 1 82 ? -18.435 -1.161 14.277 1.00 68.75 82 THR A CA 1
ATOM 606 C C . THR A 1 82 ? -18.300 -2.233 15.365 1.00 68.75 82 THR A C 1
ATOM 608 O O . THR A 1 82 ? -18.083 -3.391 15.033 1.00 68.75 82 THR A O 1
ATOM 611 N N . ALA A 1 83 ? -18.488 -1.893 16.650 1.00 65.75 83 ALA A N 1
ATOM 612 C CA . ALA A 1 83 ? -18.511 -2.827 17.785 1.00 65.75 83 ALA A CA 1
ATOM 613 C C . ALA A 1 83 ? -17.295 -3.784 17.843 1.00 65.75 83 ALA A C 1
ATOM 615 O O . ALA A 1 83 ? -17.416 -4.942 18.238 1.00 65.75 83 ALA A O 1
ATOM 616 N N . GLY A 1 84 ? -16.118 -3.315 17.409 1.00 72.31 84 GLY A N 1
ATOM 617 C CA . GLY A 1 84 ? -14.905 -4.139 17.295 1.00 72.31 84 GLY A CA 1
ATOM 618 C C . GLY A 1 84 ? -14.878 -5.096 16.092 1.00 72.31 84 GLY A C 1
ATOM 619 O O . GLY A 1 84 ? -14.025 -5.978 16.027 1.00 72.31 84 GLY A O 1
ATOM 620 N N . GLY A 1 85 ? -15.806 -4.942 15.150 1.00 81.38 85 GLY A N 1
ATOM 621 C CA . GLY A 1 85 ? -15.852 -5.672 13.891 1.00 81.38 85 GLY A CA 1
ATOM 622 C C . GLY A 1 85 ? -14.718 -5.303 12.922 1.00 81.38 85 GLY A C 1
ATOM 623 O O . GLY A 1 85 ? -14.044 -4.285 13.092 1.00 81.38 85 GLY A O 1
ATOM 624 N N . PRO A 1 86 ? -14.491 -6.139 11.895 1.00 86.69 86 PRO A N 1
ATOM 625 C CA . PRO A 1 86 ? -13.410 -5.948 10.936 1.00 86.69 86 PRO A CA 1
ATOM 626 C C . PRO A 1 86 ? -13.585 -4.664 10.110 1.00 86.69 86 PRO A C 1
ATOM 628 O O . PRO A 1 86 ? -14.639 -4.461 9.509 1.00 86.69 86 PRO A O 1
ATOM 631 N N . ILE A 1 87 ? -12.536 -3.839 10.016 1.00 91.25 87 ILE A N 1
ATOM 632 C CA . ILE A 1 87 ? -12.522 -2.625 9.182 1.00 91.25 87 ILE A CA 1
ATOM 633 C C . ILE A 1 87 ? -11.713 -2.907 7.907 1.00 91.25 87 ILE A C 1
ATOM 635 O O . ILE A 1 87 ? -10.485 -3.035 7.983 1.00 91.25 87 ILE A O 1
ATOM 639 N N . PRO A 1 88 ? -12.357 -3.040 6.734 1.00 91.25 88 PRO A N 1
ATOM 640 C CA . PRO A 1 88 ? -11.649 -3.212 5.473 1.00 91.25 88 PRO A CA 1
ATOM 641 C C . PRO A 1 88 ? -11.037 -1.890 4.998 1.00 91.25 88 PRO A C 1
ATOM 643 O O . PRO A 1 88 ? -11.612 -0.819 5.183 1.00 91.25 88 PRO A O 1
ATOM 646 N N . TRP A 1 89 ? -9.889 -1.973 4.333 1.00 92.94 89 TRP A N 1
ATOM 647 C CA . TRP A 1 89 ? -9.236 -0.836 3.690 1.00 92.94 89 TRP A CA 1
ATOM 648 C C . TRP A 1 89 ? -8.570 -1.270 2.380 1.00 92.94 89 TRP A C 1
ATOM 650 O O . TRP A 1 89 ? -8.220 -2.437 2.194 1.00 92.94 89 TRP A O 1
ATOM 660 N N . ALA A 1 90 ? -8.387 -0.317 1.471 1.00 91.94 90 ALA A N 1
ATOM 661 C CA . ALA A 1 90 ? -7.666 -0.516 0.221 1.00 91.94 90 ALA A CA 1
ATOM 662 C C . ALA A 1 90 ? -6.950 0.779 -0.170 1.00 91.94 90 ALA A C 1
ATOM 664 O O . ALA A 1 90 ? -7.533 1.860 -0.097 1.00 91.94 90 ALA A O 1
ATOM 665 N N . ASN A 1 91 ? -5.695 0.662 -0.589 1.00 89.19 91 ASN A N 1
ATOM 666 C CA . ASN A 1 91 ? -4.897 1.746 -1.133 1.00 89.19 91 ASN A CA 1
ATOM 667 C C . ASN A 1 91 ? -4.838 1.598 -2.657 1.00 89.19 91 ASN A C 1
ATOM 669 O O . ASN A 1 91 ? -4.213 0.685 -3.192 1.00 89.19 91 ASN A O 1
ATOM 673 N N . SER A 1 92 ? -5.485 2.517 -3.370 1.00 85.38 92 SER A N 1
ATOM 674 C CA . SER A 1 92 ? -5.494 2.538 -4.835 1.00 85.38 92 SER A CA 1
ATOM 675 C C . SER A 1 92 ? -4.168 2.997 -5.451 1.00 85.38 92 SER A C 1
ATOM 677 O O . SER A 1 92 ? -3.939 2.730 -6.627 1.00 85.38 92 SER A O 1
ATOM 679 N N . ALA A 1 93 ? -3.299 3.665 -4.684 1.00 81.69 93 ALA A N 1
ATOM 680 C CA . ALA A 1 93 ? -1.998 4.136 -5.153 1.00 81.69 93 ALA A CA 1
ATOM 681 C C . ALA A 1 93 ? -0.939 3.022 -5.143 1.00 81.69 93 ALA A C 1
ATOM 683 O O . ALA A 1 93 ? -0.176 2.910 -6.099 1.00 81.69 93 ALA A O 1
ATOM 684 N N . SER A 1 94 ? -0.912 2.188 -4.097 1.00 82.88 94 SER A N 1
ATOM 685 C CA . SER A 1 94 ? -0.001 1.035 -3.996 1.00 82.88 94 SER A CA 1
ATOM 686 C C . SER A 1 94 ? -0.608 -0.265 -4.541 1.00 82.88 94 SER A C 1
ATOM 688 O O . SER A 1 94 ? 0.121 -1.176 -4.927 1.00 82.88 94 SER A O 1
ATOM 690 N N . GLY A 1 95 ? -1.940 -0.364 -4.579 1.00 85.38 95 GLY A N 1
ATOM 691 C CA . GLY A 1 95 ? -2.667 -1.602 -4.870 1.00 85.38 95 GLY A CA 1
ATOM 692 C C . GLY A 1 95 ? -2.812 -2.539 -3.663 1.00 85.38 95 GLY A C 1
ATOM 693 O O . GLY A 1 95 ? -3.409 -3.607 -3.800 1.00 85.38 95 GLY A O 1
ATOM 694 N N . SER A 1 96 ? -2.296 -2.163 -2.488 1.00 86.38 96 SER A N 1
ATOM 695 C CA . SER A 1 96 ? -2.434 -2.929 -1.245 1.00 86.38 96 SER A CA 1
ATOM 696 C C . SER A 1 96 ? -3.868 -2.880 -0.709 1.00 86.38 96 SER A C 1
ATOM 698 O O . SER A 1 96 ? -4.531 -1.846 -0.761 1.00 86.38 96 SER A O 1
ATOM 700 N N . ALA A 1 97 ? -4.349 -3.975 -0.121 1.00 91.88 97 ALA A N 1
ATOM 701 C CA . ALA A 1 97 ? -5.634 -4.019 0.576 1.00 91.88 97 ALA A CA 1
ATOM 702 C C . ALA A 1 97 ? -5.589 -4.995 1.754 1.00 91.88 97 ALA A C 1
ATOM 704 O O . ALA A 1 97 ? -4.781 -5.926 1.776 1.00 91.88 97 ALA A O 1
ATOM 705 N N . GLY A 1 98 ? -6.472 -4.797 2.733 1.00 92.31 98 GLY A N 1
ATOM 706 C CA . GLY A 1 98 ? -6.517 -5.642 3.918 1.00 92.31 98 GLY A CA 1
ATOM 707 C C . GLY A 1 98 ? -7.706 -5.370 4.829 1.00 92.31 98 GLY A C 1
ATOM 708 O O . GLY A 1 98 ? -8.596 -4.576 4.525 1.00 92.31 98 GLY A O 1
ATOM 709 N N . VAL A 1 99 ? -7.716 -6.060 5.968 1.00 92.94 99 VAL A N 1
ATOM 710 C CA . VAL A 1 99 ? -8.760 -5.943 6.989 1.00 92.94 99 VAL A CA 1
ATOM 711 C C . VAL A 1 99 ? -8.109 -5.780 8.357 1.00 92.94 99 VAL A C 1
ATOM 713 O O . VAL A 1 99 ? -7.280 -6.594 8.758 1.00 92.94 99 VAL A O 1
ATOM 716 N N . ILE A 1 100 ? -8.494 -4.733 9.081 1.00 90.38 100 ILE A N 1
ATOM 717 C CA . ILE A 1 100 ? -8.076 -4.484 10.461 1.00 90.38 100 ILE A CA 1
ATOM 718 C C . ILE A 1 100 ? -9.018 -5.270 11.374 1.00 90.38 100 ILE A C 1
ATOM 720 O O . ILE A 1 100 ? -10.213 -4.992 11.418 1.00 90.38 100 ILE A O 1
ATOM 724 N N . SER A 1 101 ? -8.494 -6.274 12.078 1.00 88.88 101 SER A N 1
ATOM 725 C CA . SER A 1 101 ? -9.301 -7.202 12.887 1.00 88.88 101 SER A CA 1
ATOM 726 C C . SER A 1 101 ? -9.342 -6.878 14.379 1.00 88.88 101 SER A C 1
ATOM 728 O O . SER A 1 101 ? -10.218 -7.371 15.083 1.00 88.88 101 SER A O 1
ATOM 730 N N . ARG A 1 102 ? -8.352 -6.142 14.896 1.00 85.38 102 ARG A N 1
ATOM 731 C CA . ARG A 1 102 ? -8.244 -5.771 16.313 1.00 85.38 102 ARG A CA 1
ATOM 732 C C . ARG A 1 102 ? -7.592 -4.405 16.438 1.00 85.38 102 ARG A C 1
ATOM 734 O O . ARG A 1 102 ? -6.633 -4.118 15.727 1.00 85.38 102 ARG A O 1
ATOM 741 N N . ILE A 1 103 ? -8.104 -3.603 17.362 1.00 86.50 103 ILE A N 1
ATOM 742 C CA . ILE A 1 103 ? -7.582 -2.283 17.710 1.00 86.50 103 ILE A CA 1
ATOM 743 C C . ILE A 1 103 ? -7.472 -2.253 19.230 1.00 86.50 103 ILE A C 1
ATOM 745 O O . ILE A 1 103 ? -8.409 -2.645 19.924 1.00 86.50 103 ILE A O 1
ATOM 749 N N . ALA A 1 104 ? -6.315 -1.836 19.731 1.00 85.25 104 ALA A N 1
ATOM 750 C CA . ALA A 1 104 ? -6.072 -1.628 21.148 1.00 85.25 104 ALA A CA 1
ATOM 751 C C . ALA A 1 104 ? -5.620 -0.181 21.342 1.00 85.25 104 ALA A C 1
ATOM 753 O O . ALA A 1 104 ? -4.745 0.294 20.617 1.00 85.25 104 ALA A O 1
ATOM 754 N N . GLU A 1 105 ? -6.236 0.510 22.294 1.00 84.25 105 GLU A N 1
ATOM 755 C CA . GLU A 1 105 ? -5.800 1.829 22.738 1.00 84.25 105 GLU A CA 1
ATOM 756 C C . GLU A 1 105 ? -4.757 1.642 23.841 1.00 84.25 105 GLU A C 1
ATOM 758 O O . GLU A 1 105 ? -4.990 0.886 24.785 1.00 84.25 105 GLU A O 1
ATOM 763 N N . ASN A 1 106 ? -3.605 2.301 23.707 1.00 87.56 106 ASN A N 1
ATOM 764 C CA . ASN A 1 106 ? -2.602 2.353 24.764 1.00 87.56 106 ASN A CA 1
ATOM 765 C C . ASN A 1 106 ? -2.679 3.721 25.448 1.00 87.56 106 ASN A C 1
ATOM 767 O O . ASN A 1 106 ? -2.549 4.740 24.769 1.00 87.56 106 ASN A O 1
ATOM 771 N N . GLN A 1 107 ? -2.896 3.730 26.762 1.00 81.69 107 GLN A N 1
ATOM 772 C CA . GLN A 1 107 ? -2.855 4.931 27.597 1.00 81.69 107 GLN A CA 1
ATOM 773 C C . GLN A 1 107 ? -1.628 4.825 28.505 1.00 81.69 107 GLN A C 1
ATOM 775 O O . GLN A 1 107 ? -1.714 4.249 29.588 1.00 81.69 107 GLN A O 1
ATOM 780 N N . ASP A 1 108 ? -0.493 5.321 28.012 1.00 70.50 108 ASP A N 1
ATOM 781 C CA . ASP A 1 108 ? 0.704 5.578 28.824 1.00 70.50 108 ASP A CA 1
ATOM 782 C C . ASP A 1 108 ? 0.671 7.012 29.375 1.00 70.50 108 ASP A C 1
ATOM 784 O O . ASP A 1 108 ? 0.181 7.914 28.648 1.00 70.50 108 ASP A O 1
#

Radius of gyration: 38.57 Å; chains: 1; bounding box: 115×19×82 Å

Secondary structure (DSSP, 8-state):
----------SHHHHHHHHHHHHHHHHHHHHTTT-----SS---S---TT---S---TTTHHHHHHHHHHHHHHHHS-HHHHTT--EEEE-TTT--EEEE--------

Sequence (108 aa):
MKDIAKTRPETKPNWTRSLALVAVMMSGVVLSGCMSGLDLFSSDSNVDKTVRTSTVSNGNADRLTDEITVRNAVSSADLTRTAGGPIPWANSASGSAGVISRIAENQD

pLDDT: mean 70.27, std 14.37, range [44.0, 92.94]

Foldseek 3Di:
DDDDPDDDPPDPPVVVVVVVVVVVVVVVCVVVPPDPPPPPDPDDDDPPCVPPPLDDDPDDPLVVQVVVQVVVQVVPDPCVVCVQPWGWTADPVNRDIDIDRGDDDDDD